Protein AF-A0A7Y2JS27-F1 (afdb_monomer)

pLDDT: mean 87.43, std 12.62, range [44.66, 97.12]

Foldseek 3Di:
DPLDDDPPDDPLCDVLLVVLVVLLVVLVVLCCCLPVVLVVCVVVVVDDPVCSVVVNVVSVVVVSVVSCVCSVVSVVVSCCSNCVVVPD

Mean predicted aligned error: 6.56 Å

Radius of gyration: 18.09 Å; Cα contacts (8 Å, |Δi|>4): 39; chains: 1; bounding box: 47×25×48 Å

Nearest PDB structures (foldseek):
  7jg7-assembly1_2  TM=3.830E-01  e=4.542E+00  Mycolicibacterium smegmatis
  7njv-assembly1_N  TM=3.841E-01  e=4.288E+00  Mycolicibacterium smegmatis MC2 155
  8j0s-assembly1_5  TM=3.669E-01  e=7.193E+00  Mycobacterium tuberculosis
  7jg9-assembly1_8  TM=3.648E-01  e=6.792E+00  Mycolicibacterium smegmatis

Solvent-accessible surface area (backbone atoms only — not comparable to full-atom values): 5266 Å² total; per-residue (Å²): 130,92,82,73,78,60,94,85,55,56,82,66,50,40,75,67,37,43,52,35,48,52,52,54,51,51,52,51,50,51,47,43,54,51,56,57,44,47,52,53,42,53,74,70,60,74,55,56,84,90,47,47,66,62,50,48,58,72,68,38,50,70,59,58,59,58,61,53,64,62,45,67,57,41,49,52,55,32,48,49,60,63,49,62,84,75,82,120

Sequence (88 aa):
MNGALPEKADARLDPDALALASRVYAREAASKAAAEGQRWVIGAGGIAATELRTFEESLGAPAINGMQAGLVEDMDRLARKLYQEYET

Secondary structure (DSSP, 8-state):
---PPPTT--TTS-HHHHHHHHHHHHHHHHHIIIIIHHHHHHHTT-S-TTTHHHHHHHTTHHHHHHTTTTHHHHHHHHHHHHHGGG--

Structure (mmCIF, N/CA/C/O backbone):
data_AF-A0A7Y2JS27-F1
#
_entry.id   AF-A0A7Y2JS27-F1
#
loop_
_atom_site.group_PDB
_atom_site.id
_atom_site.type_symbol
_atom_site.label_atom_id
_atom_site.label_alt_id
_atom_site.label_comp_id
_atom_site.label_asym_id
_atom_site.label_entity_id
_atom_site.label_seq_id
_atom_site.pdbx_PDB_ins_code
_atom_site.Cartn_x
_atom_site.Cartn_y
_atom_site.Cartn_z
_atom_site.occupancy
_atom_site.B_iso_or_equiv
_atom_site.auth_seq_id
_atom_site.auth_comp_id
_atom_site.auth_asym_id
_atom_site.auth_atom_id
_atom_site.pdbx_PDB_model_num
ATOM 1 N N . MET A 1 1 ? 18.122 12.801 -1.208 1.00 47.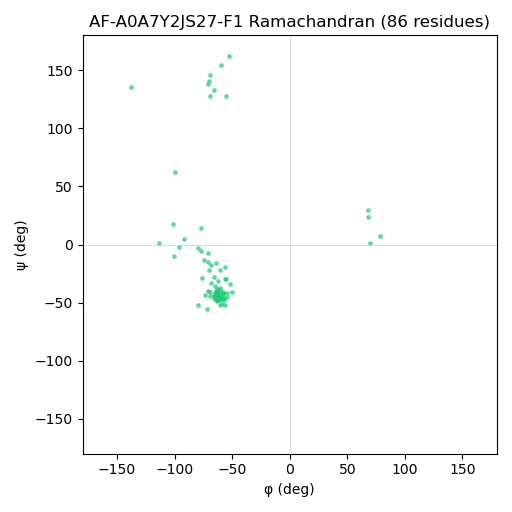12 1 MET A N 1
ATOM 2 C CA . MET A 1 1 ? 18.810 11.559 -1.629 1.00 47.12 1 MET A CA 1
ATOM 3 C C . MET A 1 1 ? 19.050 11.654 -3.127 1.00 47.12 1 MET A C 1
ATOM 5 O O . MET A 1 1 ? 18.110 11.983 -3.833 1.00 47.12 1 MET A O 1
ATOM 9 N N . ASN A 1 2 ? 20.271 11.415 -3.608 1.00 64.75 2 ASN A N 1
ATOM 10 C CA . ASN A 1 2 ? 20.696 11.731 -4.985 1.00 64.75 2 ASN A CA 1
ATOM 11 C C . ASN A 1 2 ? 2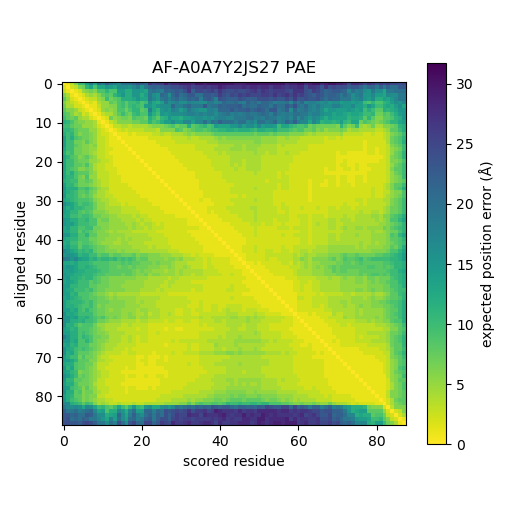0.191 10.749 -6.068 1.00 64.75 2 ASN A C 1
ATOM 13 O O . ASN A 1 2 ? 20.724 10.743 -7.170 1.00 64.75 2 ASN A O 1
ATOM 17 N N . GLY A 1 3 ? 19.212 9.890 -5.763 1.00 63.19 3 GLY A N 1
ATOM 18 C CA . GLY A 1 3 ? 18.620 8.948 -6.726 1.00 63.19 3 GLY A CA 1
ATOM 19 C C . GLY A 1 3 ? 19.523 7.794 -7.188 1.00 63.19 3 GLY A C 1
ATOM 20 O O . GLY A 1 3 ? 19.082 6.984 -7.994 1.00 63.19 3 GLY A O 1
ATOM 21 N N . ALA A 1 4 ? 20.760 7.693 -6.692 1.00 67.00 4 ALA A N 1
ATOM 22 C CA . ALA A 1 4 ? 21.670 6.601 -7.033 1.00 67.00 4 ALA A CA 1
ATOM 23 C C . ALA A 1 4 ? 21.223 5.272 -6.398 1.00 67.00 4 ALA A C 1
ATOM 25 O O . ALA A 1 4 ? 20.819 5.237 -5.232 1.00 67.00 4 ALA A O 1
ATOM 26 N N . LEU A 1 5 ? 21.320 4.185 -7.168 1.00 64.69 5 LEU A N 1
ATOM 27 C CA . LEU A 1 5 ? 20.979 2.836 -6.718 1.00 64.69 5 LEU A CA 1
ATOM 28 C C . LEU A 1 5 ? 22.013 2.314 -5.692 1.00 64.69 5 LEU A C 1
ATOM 30 O O . LEU A 1 5 ? 23.209 2.559 -5.861 1.00 64.69 5 LEU A O 1
ATOM 34 N N . PRO A 1 6 ? 21.586 1.597 -4.631 1.00 74.12 6 PRO A N 1
ATOM 35 C CA . PRO A 1 6 ? 22.493 0.905 -3.712 1.00 74.12 6 PRO A CA 1
ATOM 36 C C . PRO A 1 6 ? 23.368 -0.137 -4.424 1.00 74.12 6 PRO A C 1
ATOM 38 O O . PRO A 1 6 ? 22.937 -0.734 -5.401 1.00 74.12 6 PRO A O 1
ATOM 41 N N . GLU A 1 7 ? 24.541 -0.456 -3.871 1.00 71.00 7 GLU A N 1
ATOM 42 C CA . GLU A 1 7 ? 25.474 -1.458 -4.431 1.00 71.00 7 GLU A CA 1
ATOM 43 C C . GLU A 1 7 ? 24.843 -2.850 -4.643 1.00 71.00 7 GLU A C 1
ATOM 45 O O . GLU A 1 7 ? 25.224 -3.581 -5.548 1.00 71.00 7 GLU A O 1
ATOM 50 N N . LYS A 1 8 ? 23.846 -3.212 -3.826 1.00 72.62 8 LYS A N 1
ATOM 51 C CA . LYS A 1 8 ? 23.112 -4.487 -3.927 1.00 72.62 8 LYS A CA 1
ATOM 52 C C . LYS A 1 8 ? 21.857 -4.415 -4.802 1.00 72.62 8 LYS A C 1
ATOM 54 O O . LYS A 1 8 ? 21.085 -5.372 -4.817 1.00 72.62 8 LYS A O 1
ATOM 59 N N . ALA A 1 9 ? 21.594 -3.283 -5.449 1.00 68.50 9 ALA A N 1
ATOM 60 C CA . ALA A 1 9 ? 20.460 -3.166 -6.349 1.00 68.50 9 ALA A CA 1
ATOM 61 C C . ALA A 1 9 ? 20.713 -4.015 -7.595 1.00 68.50 9 ALA A C 1
ATOM 63 O O . ALA A 1 9 ? 21.750 -3.901 -8.245 1.00 68.50 9 ALA A O 1
ATOM 64 N N . ASP A 1 10 ? 19.750 -4.871 -7.913 1.00 76.00 10 ASP A N 1
ATOM 65 C CA . ASP A 1 10 ? 19.751 -5.615 -9.164 1.00 76.00 10 ASP A CA 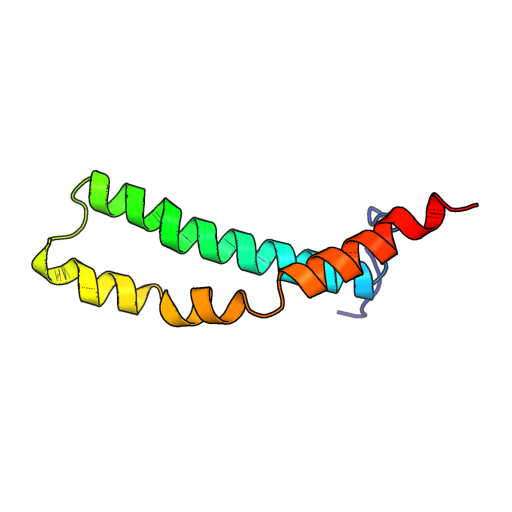1
ATOM 66 C C . ASP A 1 10 ? 19.584 -4.629 -10.331 1.00 76.00 10 ASP A C 1
ATOM 68 O O . ASP A 1 10 ? 18.709 -3.763 -10.281 1.00 76.00 10 ASP A O 1
ATOM 72 N N . ALA A 1 11 ? 20.404 -4.754 -11.377 1.00 74.06 11 ALA A N 1
ATOM 73 C CA . ALA A 1 11 ? 20.355 -3.871 -12.544 1.00 74.06 11 ALA A CA 1
ATOM 74 C C . ALA A 1 11 ? 18.999 -3.917 -13.275 1.00 74.06 11 ALA A C 1
ATOM 76 O O . ALA A 1 11 ? 18.630 -2.948 -13.936 1.00 74.06 11 ALA A O 1
ATOM 77 N N . ARG A 1 12 ? 18.225 -4.999 -13.101 1.00 73.19 12 ARG A N 1
ATOM 78 C CA . ARG A 1 12 ? 16.848 -5.133 -13.609 1.00 73.19 12 ARG A CA 1
ATOM 79 C C . ARG A 1 12 ? 15.858 -4.206 -12.896 1.00 73.19 12 ARG A C 1
ATOM 81 O O . ARG A 1 12 ? 14.767 -3.960 -13.403 1.00 73.19 12 ARG A O 1
ATOM 88 N N . LEU A 1 13 ? 16.223 -3.681 -11.724 1.00 83.62 13 LEU A N 1
ATOM 89 C CA . LEU A 1 13 ? 15.477 -2.664 -10.986 1.00 83.62 13 LEU A CA 1
ATOM 90 C C . LEU A 1 13 ? 16.086 -1.280 -11.226 1.00 83.62 13 LEU A C 1
ATOM 92 O O . LEU A 1 13 ? 16.537 -0.609 -10.293 1.00 83.62 13 LEU A O 1
ATOM 96 N N . ASP A 1 14 ? 16.060 -0.836 -12.484 1.00 86.19 14 ASP A N 1
ATOM 97 C CA . ASP A 1 14 ? 16.293 0.571 -12.810 1.00 86.19 14 ASP A CA 1
ATOM 98 C C . ASP A 1 14 ? 15.357 1.491 -11.984 1.00 86.19 14 ASP A C 1
ATOM 100 O O . ASP A 1 14 ? 14.363 1.023 -11.414 1.00 86.19 14 ASP A O 1
ATOM 104 N N . PRO A 1 15 ? 15.641 2.802 -11.865 1.00 87.81 15 PRO A N 1
ATOM 105 C CA . PRO A 1 15 ? 14.830 3.692 -11.031 1.00 87.81 15 PRO A CA 1
ATOM 106 C C . PRO A 1 15 ? 13.318 3.636 -11.321 1.00 87.81 15 PRO A C 1
ATOM 108 O O . PRO A 1 15 ? 12.512 3.715 -10.390 1.00 87.81 15 PRO A O 1
ATOM 111 N N . ASP A 1 16 ? 12.921 3.430 -12.579 1.00 89.25 16 ASP A N 1
ATOM 112 C CA . ASP A 1 16 ? 11.514 3.317 -12.968 1.00 89.25 16 ASP A CA 1
ATOM 113 C C . ASP A 1 16 ? 10.903 1.972 -12.542 1.00 89.25 16 ASP A C 1
ATOM 115 O O . ASP A 1 16 ? 9.777 1.933 -12.039 1.00 89.25 16 ASP A O 1
ATOM 119 N N . ALA A 1 17 ? 11.629 0.865 -12.727 1.00 91.06 17 ALA A N 1
ATOM 120 C CA . ALA A 1 17 ? 11.245 -0.475 -12.295 1.00 91.06 17 ALA A CA 1
ATOM 121 C C . ALA A 1 17 ? 11.127 -0.539 -10.769 1.00 91.06 17 ALA A C 1
ATOM 123 O O . ALA A 1 17 ? 10.147 -1.068 -10.244 1.00 91.06 17 ALA A O 1
ATOM 124 N N . LEU A 1 18 ? 12.070 0.071 -10.046 1.00 91.44 18 LEU A N 1
ATOM 125 C CA . LEU A 1 18 ? 12.025 0.176 -8.592 1.00 91.44 18 LEU A CA 1
ATOM 126 C C . LEU A 1 18 ? 10.812 0.989 -8.127 1.00 91.44 18 LEU A C 1
ATOM 128 O O . LEU A 1 18 ? 10.138 0.593 -7.174 1.00 91.44 18 LEU A O 1
ATOM 132 N N . ALA A 1 19 ? 10.490 2.096 -8.802 1.00 92.50 19 ALA A N 1
ATOM 133 C CA . ALA A 1 19 ? 9.305 2.890 -8.492 1.00 92.50 19 ALA A CA 1
ATOM 134 C C . ALA A 1 19 ? 8.000 2.118 -8.757 1.00 92.50 19 ALA A C 1
ATOM 136 O O . ALA A 1 19 ? 7.080 2.173 -7.939 1.00 92.50 19 ALA A O 1
ATOM 137 N N . LEU A 1 20 ? 7.917 1.380 -9.870 1.00 95.25 20 LEU A N 1
ATOM 138 C CA . LEU A 1 20 ? 6.790 0.497 -10.195 1.00 95.25 20 LEU A CA 1
ATOM 139 C C . LEU A 1 20 ? 6.612 -0.595 -9.134 1.00 95.25 20 LEU A C 1
ATOM 141 O O . LEU A 1 20 ? 5.530 -0.718 -8.559 1.00 95.25 20 LEU A O 1
ATOM 145 N N . ALA A 1 21 ? 7.685 -1.325 -8.816 1.00 94.69 21 ALA A N 1
ATOM 146 C CA . ALA A 1 21 ? 7.686 -2.354 -7.781 1.00 94.69 21 ALA A CA 1
ATOM 147 C C . ALA A 1 21 ? 7.249 -1.779 -6.431 1.00 94.69 21 ALA A C 1
ATOM 149 O O . ALA A 1 21 ? 6.339 -2.309 -5.797 1.00 94.69 21 ALA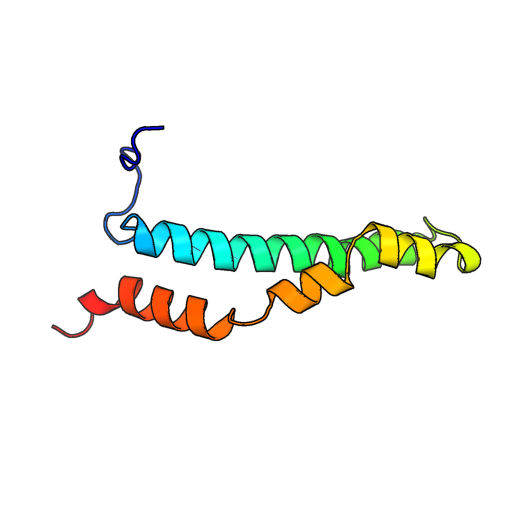 A O 1
ATOM 150 N N . SER A 1 22 ? 7.822 -0.645 -6.027 1.00 95.06 22 SER A N 1
ATOM 151 C CA . SER A 1 22 ? 7.476 0.018 -4.767 1.00 95.06 22 SER A CA 1
ATOM 152 C C . SER A 1 22 ? 5.988 0.360 -4.688 1.00 95.06 22 SER A C 1
ATOM 154 O O . SER A 1 22 ? 5.370 0.118 -3.655 1.00 95.06 22 SER A O 1
ATOM 156 N N . ARG A 1 23 ? 5.378 0.866 -5.771 1.00 96.31 23 ARG A N 1
ATOM 157 C CA . ARG A 1 23 ? 3.930 1.141 -5.800 1.00 96.31 23 ARG A CA 1
ATOM 158 C C . ARG A 1 23 ? 3.090 -0.127 -5.693 1.00 96.31 23 ARG A C 1
ATOM 160 O O . ARG A 1 23 ? 2.116 -0.134 -4.944 1.00 96.31 23 ARG A O 1
ATOM 167 N N . VAL A 1 24 ? 3.444 -1.185 -6.424 1.00 97.12 24 VAL A N 1
ATOM 168 C CA . VAL A 1 24 ? 2.745 -2.481 -6.359 1.00 97.12 24 VAL A CA 1
ATOM 169 C C . VAL A 1 24 ? 2.783 -3.029 -4.930 1.00 97.12 24 VAL A C 1
ATOM 171 O O . VAL A 1 24 ? 1.737 -3.310 -4.348 1.00 97.12 24 VAL A O 1
ATOM 174 N N . TYR A 1 25 ? 3.968 -3.086 -4.321 1.00 96.38 25 TYR A N 1
ATOM 175 C CA . TYR A 1 25 ? 4.125 -3.600 -2.962 1.00 96.38 25 TYR A CA 1
ATOM 176 C C . TYR A 1 25 ? 3.502 -2.696 -1.894 1.00 96.38 25 TYR A C 1
ATOM 178 O O . TYR A 1 25 ? 2.976 -3.208 -0.910 1.00 96.38 25 TYR A O 1
ATOM 186 N N . ALA A 1 26 ? 3.501 -1.373 -2.077 1.00 96.12 26 ALA A N 1
ATOM 187 C CA . ALA A 1 26 ? 2.825 -0.460 -1.158 1.00 96.12 26 ALA A CA 1
ATOM 188 C C . ALA A 1 26 ? 1.303 -0.688 -1.141 1.00 96.12 26 ALA A C 1
ATOM 190 O O . ALA A 1 26 ? 0.702 -0.726 -0.067 1.00 96.12 26 ALA A O 1
ATOM 191 N N . ARG A 1 27 ? 0.681 -0.897 -2.312 1.00 96.12 27 ARG A N 1
ATOM 192 C CA . ARG A 1 27 ? -0.753 -1.226 -2.419 1.00 96.12 27 ARG A CA 1
ATOM 193 C C . ARG A 1 27 ? -1.089 -2.563 -1.764 1.00 96.12 27 ARG A C 1
ATOM 195 O O . ARG A 1 27 ? -2.091 -2.659 -1.053 1.00 96.12 27 ARG A O 1
ATOM 202 N N . GLU A 1 28 ? -0.246 -3.568 -1.983 1.00 95.56 28 GLU A N 1
ATOM 203 C CA . GLU A 1 28 ? -0.387 -4.897 -1.384 1.00 95.56 28 GLU A CA 1
ATOM 204 C C . GLU A 1 28 ? -0.274 -4.828 0.146 1.00 95.56 28 GLU A C 1
ATOM 206 O O . GLU A 1 28 ? -1.130 -5.340 0.866 1.00 95.56 28 GLU A O 1
ATOM 211 N N . ALA A 1 29 ? 0.749 -4.135 0.654 1.00 95.56 29 ALA A N 1
ATOM 212 C CA . ALA A 1 29 ? 0.968 -3.964 2.085 1.00 95.56 29 ALA A CA 1
ATOM 213 C C . ALA A 1 29 ? -0.205 -3.242 2.761 1.00 95.56 29 ALA A C 1
ATOM 215 O O . ALA A 1 29 ? -0.677 -3.692 3.805 1.00 95.56 29 ALA A O 1
ATOM 216 N N . ALA A 1 30 ? -0.712 -2.164 2.152 1.00 94.19 30 ALA A N 1
ATOM 217 C CA . ALA A 1 30 ? -1.871 -1.439 2.663 1.00 94.19 30 ALA A CA 1
ATOM 218 C C . ALA A 1 30 ? -3.127 -2.325 2.701 1.00 94.19 30 ALA A C 1
ATOM 220 O O . ALA A 1 30 ? -3.831 -2.348 3.709 1.00 94.19 30 ALA A O 1
ATOM 221 N N . SER A 1 31 ? -3.377 -3.097 1.637 1.00 94.25 31 SER A N 1
ATOM 222 C CA . SER A 1 31 ? -4.539 -3.992 1.557 1.00 94.25 31 SER A CA 1
ATOM 223 C C . SER A 1 31 ? -4.474 -5.102 2.599 1.00 94.25 31 SER A C 1
ATOM 225 O O . SER A 1 31 ? -5.461 -5.357 3.283 1.00 94.25 31 SER A O 1
ATOM 227 N N . LYS A 1 32 ? -3.302 -5.720 2.784 1.00 94.44 32 LYS A N 1
ATOM 228 C CA . LYS A 1 32 ? -3.086 -6.741 3.815 1.00 94.44 32 LYS A CA 1
ATOM 229 C C . LYS A 1 32 ? -3.257 -6.180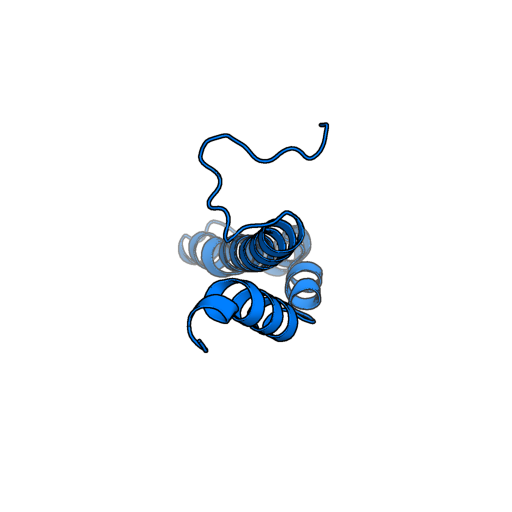 5.219 1.00 94.44 32 LYS A C 1
ATOM 231 O O . LYS A 1 32 ? -3.992 -6.748 6.021 1.00 94.44 32 LYS A O 1
ATOM 236 N N . ALA A 1 33 ? -2.623 -5.046 5.513 1.00 91.56 33 ALA A N 1
ATOM 237 C CA . ALA A 1 33 ? -2.723 -4.418 6.825 1.00 91.56 33 ALA A CA 1
ATOM 238 C C . ALA A 1 33 ? -4.173 -4.050 7.171 1.00 91.56 33 ALA A C 1
ATOM 240 O O . ALA A 1 33 ? -4.627 -4.348 8.274 1.00 91.56 33 ALA A O 1
ATOM 241 N N . ALA A 1 34 ? -4.910 -3.458 6.227 1.00 92.31 34 ALA A N 1
ATOM 242 C CA . ALA A 1 34 ? -6.293 -3.069 6.452 1.00 92.31 34 ALA A CA 1
ATOM 243 C C . ALA A 1 34 ? -7.230 -4.279 6.506 1.00 92.31 34 ALA A C 1
ATOM 245 O O . ALA A 1 34 ? -7.906 -4.462 7.507 1.00 92.31 34 ALA A O 1
ATOM 246 N N . ALA A 1 35 ? -7.256 -5.134 5.481 1.00 91.31 35 ALA A N 1
ATOM 247 C CA . ALA A 1 35 ? -8.241 -6.211 5.392 1.00 91.31 35 ALA A CA 1
ATOM 248 C C . 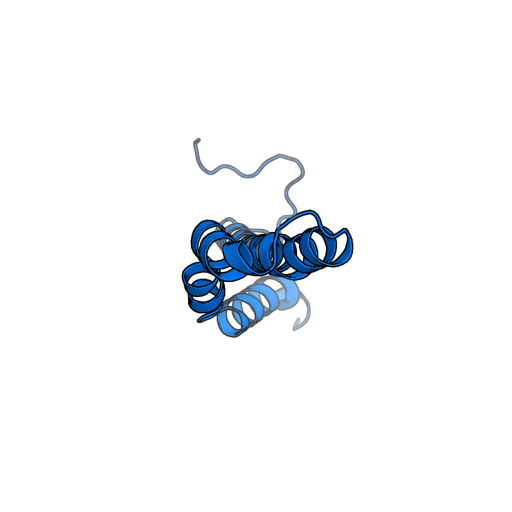ALA A 1 35 ? -7.883 -7.424 6.266 1.00 91.31 35 ALA A C 1
ATOM 250 O O . ALA A 1 35 ? -8.701 -7.879 7.070 1.00 91.31 35 ALA A O 1
ATOM 251 N N . GLU A 1 36 ? -6.663 -7.956 6.141 1.00 92.88 36 GLU A N 1
ATOM 252 C CA . GLU A 1 36 ? -6.248 -9.113 6.942 1.00 92.88 36 GLU A CA 1
ATOM 253 C C . GLU A 1 36 ? -6.046 -8.720 8.409 1.00 92.88 36 GLU A C 1
ATOM 255 O O . GLU A 1 36 ? -6.474 -9.450 9.301 1.00 92.88 36 GLU A O 1
ATOM 260 N N . GLY A 1 37 ? -5.464 -7.547 8.679 1.00 91.88 37 GLY A N 1
ATOM 261 C CA . GLY A 1 37 ? -5.313 -7.032 10.043 1.00 91.88 37 GLY A CA 1
ATOM 262 C C . GLY A 1 37 ? -6.657 -6.820 10.745 1.00 91.88 37 GLY A C 1
ATOM 263 O O . GLY A 1 37 ? -6.853 -7.314 11.858 1.00 91.88 37 GLY A O 1
ATOM 264 N N . GLN A 1 38 ? -7.619 -6.171 10.078 1.00 92.62 38 GLN A N 1
ATOM 265 C CA . GLN A 1 38 ? -8.975 -5.991 10.608 1.00 92.62 38 GLN A CA 1
ATOM 266 C C . GLN A 1 38 ? -9.644 -7.332 10.924 1.00 92.62 38 GLN A C 1
ATOM 268 O O . GLN A 1 38 ? -10.263 -7.470 11.981 1.00 92.62 38 GLN A O 1
ATOM 273 N N . ARG A 1 39 ? -9.494 -8.339 10.053 1.00 94.00 39 ARG A N 1
ATOM 274 C CA . ARG A 1 39 ? -10.036 -9.685 10.293 1.00 94.00 39 ARG A CA 1
ATOM 275 C C . ARG A 1 39 ? -9.558 -10.260 11.630 1.00 94.00 39 ARG A C 1
ATOM 277 O O . ARG A 1 39 ? -10.367 -10.852 12.345 1.00 94.00 39 ARG A O 1
ATOM 284 N N . TRP A 1 40 ? -8.282 -10.088 11.979 1.00 95.38 40 TRP A N 1
ATOM 285 C CA . TRP A 1 40 ? -7.737 -10.569 13.253 1.00 95.38 40 TRP A CA 1
ATOM 286 C C . TRP A 1 40 ? -8.284 -9.799 14.456 1.00 95.38 40 TRP A C 1
ATOM 288 O O . TRP A 1 40 ? -8.688 -10.420 15.438 1.00 95.38 40 TRP A O 1
ATOM 298 N N . VAL A 1 41 ? -8.355 -8.468 14.367 1.00 94.12 41 VAL A N 1
ATOM 299 C CA . VAL A 1 41 ? -8.877 -7.611 15.446 1.00 94.12 41 VAL A CA 1
ATOM 300 C C . VAL A 1 41 ? -10.344 -7.932 15.749 1.00 94.12 41 VAL A C 1
ATOM 302 O O . VAL A 1 41 ? -10.709 -8.126 16.909 1.00 94.12 41 VAL A O 1
ATOM 305 N N . ILE A 1 42 ? -11.174 -8.052 14.710 1.00 93.44 42 ILE A N 1
ATOM 306 C CA . ILE A 1 42 ? -12.595 -8.399 14.849 1.00 93.44 42 ILE A CA 1
ATOM 307 C C . ILE A 1 42 ? -12.754 -9.822 15.382 1.00 93.44 42 ILE A C 1
ATOM 309 O O . ILE A 1 42 ? -13.535 -10.047 16.303 1.00 93.44 42 ILE A O 1
ATOM 313 N N . GLY A 1 43 ? -12.007 -10.784 14.830 1.00 94.69 43 GLY A N 1
ATOM 314 C CA . GLY A 1 43 ? -12.091 -12.188 15.238 1.00 94.69 43 GLY A CA 1
ATOM 315 C C . GLY A 1 43 ? -11.709 -12.419 16.701 1.00 94.69 43 GLY A C 1
ATOM 316 O O . GLY A 1 43 ? -12.278 -13.291 17.350 1.00 94.69 43 GLY A O 1
ATOM 317 N N . ALA A 1 44 ? -10.793 -11.610 17.237 1.00 96.69 44 ALA A N 1
ATOM 318 C CA . ALA A 1 44 ? -10.429 -11.616 18.650 1.00 96.69 44 ALA A CA 1
ATOM 319 C C . ALA A 1 44 ? -11.423 -10.861 19.556 1.00 96.69 44 ALA A C 1
ATOM 321 O O . ALA A 1 44 ? -11.225 -10.827 20.769 1.00 96.69 44 ALA A O 1
ATOM 322 N N . GLY A 1 45 ? -12.469 -10.237 19.001 1.00 95.12 45 GLY A N 1
ATOM 323 C CA . GLY A 1 45 ? -13.400 -9.396 19.757 1.00 95.12 45 GLY A CA 1
ATOM 324 C C . GLY A 1 45 ? -12.763 -8.104 20.278 1.00 95.12 45 GLY A C 1
ATOM 325 O O . GLY A 1 45 ? -13.241 -7.542 21.258 1.00 95.12 45 GLY A O 1
ATOM 326 N N . GLY A 1 46 ? -11.680 -7.635 19.647 1.00 93.62 46 GLY A N 1
ATOM 327 C CA . GLY A 1 46 ? -10.933 -6.450 20.080 1.00 93.62 46 GLY A CA 1
ATOM 328 C C . GLY A 1 46 ? -11.665 -5.123 19.859 1.00 93.62 46 GLY A C 1
ATOM 329 O O . GLY A 1 46 ? -11.175 -4.088 20.297 1.00 93.62 46 GLY A O 1
ATOM 330 N N . ILE A 1 47 ? -12.811 -5.149 19.175 1.00 95.06 47 ILE A N 1
ATOM 331 C CA . ILE A 1 47 ? -13.651 -3.986 18.878 1.00 95.06 47 ILE A CA 1
ATOM 332 C C . ILE A 1 47 ? -15.113 -4.364 19.082 1.00 95.06 47 ILE A C 1
ATOM 334 O O . ILE A 1 47 ? -15.555 -5.431 18.644 1.00 95.06 47 ILE A O 1
ATOM 338 N N . ALA A 1 48 ? -15.875 -3.488 19.741 1.00 95.06 48 ALA A N 1
ATOM 339 C CA . ALA A 1 48 ? -17.302 -3.697 19.919 1.00 95.06 48 ALA A CA 1
ATOM 340 C C . ALA A 1 48 ? -18.041 -3.567 18.578 1.00 95.06 48 ALA A C 1
ATOM 342 O O . ALA A 1 48 ? -17.712 -2.726 17.743 1.00 95.06 48 ALA A O 1
ATOM 343 N N . ALA A 1 49 ? -19.108 -4.347 18.380 1.00 92.81 49 ALA A N 1
ATOM 344 C CA . ALA A 1 49 ? -19.887 -4.307 17.136 1.00 92.81 49 ALA A CA 1
ATOM 345 C C . ALA A 1 49 ? -20.425 -2.900 16.800 1.00 92.81 49 ALA A C 1
ATOM 347 O O . ALA A 1 49 ? -20.563 -2.547 15.631 1.00 92.81 49 ALA A O 1
ATOM 348 N N . THR A 1 50 ? -20.694 -2.081 17.821 1.00 96.25 50 THR A N 1
ATOM 349 C CA . THR A 1 50 ? -21.143 -0.688 17.682 1.00 96.25 50 THR A CA 1
ATOM 350 C C . THR A 1 50 ? -20.061 0.259 17.160 1.00 96.25 50 THR A C 1
ATOM 352 O O . THR A 1 50 ? -20.392 1.309 16.622 1.00 96.25 50 THR A O 1
ATOM 355 N N . GLU A 1 51 ? -18.786 -0.096 17.306 1.00 95.56 51 GLU A N 1
ATOM 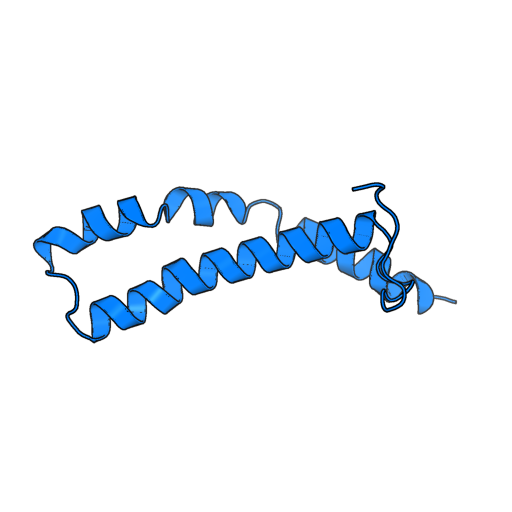356 C CA . GLU A 1 51 ? -17.626 0.734 16.951 1.00 95.56 51 GLU A CA 1
ATOM 357 C C . GLU A 1 51 ? -17.005 0.331 15.606 1.00 95.56 51 GLU A C 1
ATOM 359 O O . GLU A 1 51 ? -16.171 1.056 15.064 1.00 95.56 51 GLU A O 1
ATOM 364 N N . LEU A 1 52 ? -17.432 -0.804 15.039 1.00 91.56 52 LEU A N 1
ATOM 365 C CA . LEU A 1 52 ? -16.837 -1.398 13.841 1.00 91.56 52 LEU A CA 1
ATOM 366 C C . LEU A 1 52 ? -16.781 -0.426 12.655 1.00 91.56 52 LEU A C 1
ATOM 368 O O . LEU A 1 52 ? -15.741 -0.297 12.018 1.00 91.56 52 LEU A O 1
ATOM 372 N N . ARG A 1 53 ? -17.869 0.302 12.389 1.00 91.88 53 ARG A N 1
ATOM 373 C CA . ARG A 1 53 ? -17.915 1.260 11.274 1.00 91.88 53 ARG A CA 1
ATOM 374 C C . ARG A 1 53 ? -16.884 2.379 11.433 1.00 91.88 53 ARG A C 1
ATOM 376 O O . ARG A 1 53 ? -16.167 2.698 10.494 1.00 91.88 53 ARG A O 1
ATOM 383 N N . THR A 1 54 ? -16.798 2.961 12.626 1.00 93.81 54 THR A N 1
ATOM 384 C CA . THR A 1 54 ? -15.840 4.034 12.921 1.00 93.81 54 THR A CA 1
ATOM 385 C C . THR A 1 54 ? -14.403 3.526 12.842 1.00 93.81 54 THR A C 1
ATOM 387 O O . THR A 1 54 ? -13.519 4.235 12.365 1.00 93.81 54 THR A O 1
ATOM 390 N N . PHE A 1 55 ? -14.162 2.279 13.250 1.00 92.00 55 PHE A N 1
ATOM 391 C CA . PHE A 1 55 ? -12.865 1.640 13.074 1.00 92.00 55 PHE A CA 1
ATOM 392 C C . PHE A 1 55 ? -12.494 1.475 11.592 1.00 92.00 55 PHE A C 1
ATOM 394 O O . PHE A 1 55 ? -11.402 1.880 11.199 1.00 92.00 55 PHE A O 1
ATOM 401 N N . GLU A 1 56 ? -13.402 0.964 10.758 1.00 90.50 56 GLU A N 1
ATOM 402 C CA . GLU A 1 56 ? -13.194 0.817 9.307 1.00 90.50 56 GLU A CA 1
ATOM 403 C C . GLU A 1 56 ? -12.887 2.158 8.620 1.00 90.50 56 GLU A C 1
ATOM 405 O O . GLU A 1 56 ? -11.990 2.246 7.776 1.00 90.50 56 GLU A O 1
ATOM 410 N N . GLU A 1 57 ? -13.591 3.220 9.016 1.00 91.12 57 GLU A N 1
ATOM 411 C CA . GLU A 1 57 ? -13.329 4.586 8.555 1.00 91.12 57 GLU A CA 1
ATOM 412 C C . GLU A 1 57 ? -11.935 5.067 8.990 1.00 91.12 57 GLU A C 1
ATOM 414 O O . GLU A 1 57 ? -11.205 5.638 8.177 1.00 91.12 57 GLU A O 1
ATOM 419 N N . SER A 1 58 ? -11.523 4.777 10.232 1.00 92.12 58 SER A N 1
ATOM 420 C CA . SER A 1 58 ? -10.203 5.161 10.759 1.00 92.12 58 SER A CA 1
ATOM 421 C C . SER A 1 58 ? -9.031 4.470 10.051 1.00 92.12 58 SER A C 1
ATOM 423 O O . SER A 1 58 ? -7.951 5.049 9.947 1.00 92.12 58 SER A O 1
ATOM 425 N N . LEU A 1 59 ? -9.248 3.265 9.508 1.00 91.62 59 LEU A N 1
ATOM 426 C CA . LEU A 1 59 ? -8.265 2.550 8.689 1.00 91.62 59 LEU A CA 1
ATOM 427 C C . LEU A 1 59 ? -8.123 3.137 7.277 1.00 91.62 59 LEU A C 1
ATOM 429 O O . LEU A 1 59 ? -7.188 2.791 6.557 1.00 91.62 59 LEU A O 1
ATOM 433 N N . GLY A 1 60 ? -9.047 4.005 6.851 1.00 92.31 60 GLY A N 1
ATOM 434 C CA . GLY A 1 60 ? -9.035 4.582 5.511 1.00 92.31 60 GLY A CA 1
ATOM 435 C C . GLY A 1 60 ? -9.323 3.558 4.410 1.00 92.31 60 GLY A C 1
ATOM 436 O O . GLY A 1 60 ? -8.847 3.721 3.284 1.00 92.31 60 GLY A O 1
ATOM 437 N N . ALA A 1 61 ? -10.107 2.513 4.704 1.00 87.38 61 ALA A N 1
ATOM 438 C CA . ALA A 1 61 ? -10.408 1.436 3.758 1.00 87.38 61 ALA A CA 1
ATOM 439 C C . ALA A 1 61 ? -10.900 1.931 2.375 1.00 87.38 61 ALA A C 1
ATOM 441 O O . ALA A 1 61 ? -10.417 1.415 1.363 1.00 87.38 61 ALA A O 1
ATOM 442 N N . PRO A 1 62 ? -11.760 2.970 2.262 1.00 89.12 62 PRO A N 1
ATOM 443 C CA . PRO A 1 62 ? -12.147 3.510 0.956 1.00 89.12 62 PRO A CA 1
ATOM 444 C C . PRO A 1 62 ? -10.968 4.063 0.144 1.00 89.12 62 PRO A C 1
ATOM 446 O O . PRO A 1 62 ? -10.902 3.851 -1.067 1.00 89.12 62 PRO A O 1
ATOM 449 N N . ALA A 1 63 ? -10.015 4.735 0.796 1.00 91.69 63 ALA A N 1
ATOM 450 C CA . ALA A 1 63 ? -8.826 5.261 0.131 1.00 91.69 63 ALA A CA 1
ATOM 451 C C . ALA A 1 63 ? -7.895 4.125 -0.321 1.00 91.69 63 ALA A C 1
ATOM 453 O O . ALA A 1 63 ? -7.400 4.152 -1.446 1.00 91.69 63 ALA A O 1
ATOM 454 N N . ILE A 1 64 ? -7.716 3.094 0.512 1.00 93.56 64 ILE A N 1
ATOM 455 C CA . ILE A 1 64 ? -6.925 1.897 0.175 1.00 93.56 64 ILE A CA 1
ATOM 456 C C . ILE A 1 64 ? -7.517 1.156 -1.024 1.00 93.56 64 ILE A C 1
ATOM 458 O O . ILE A 1 64 ? -6.775 0.774 -1.932 1.00 93.56 64 ILE A O 1
ATOM 462 N N . ASN A 1 65 ? -8.843 1.024 -1.073 1.00 91.50 65 ASN A N 1
ATOM 463 C CA . ASN A 1 65 ? -9.546 0.445 -2.216 1.00 91.50 65 ASN A CA 1
ATOM 464 C C . ASN A 1 65 ? -9.377 1.308 -3.475 1.00 91.50 65 ASN A C 1
ATOM 466 O O . ASN A 1 65 ? -9.089 0.783 -4.548 1.00 91.50 65 ASN A O 1
ATOM 470 N N . GLY A 1 66 ? -9.485 2.635 -3.352 1.00 93.19 66 GLY A N 1
ATOM 471 C CA . GLY A 1 66 ? -9.259 3.562 -4.465 1.00 93.19 66 GLY A CA 1
ATOM 472 C C . GLY A 1 66 ? -7.840 3.485 -5.040 1.00 93.19 66 GLY A C 1
ATOM 473 O O . GLY A 1 66 ? -7.664 3.531 -6.256 1.00 93.19 66 GLY A O 1
ATOM 474 N N . MET A 1 67 ? -6.827 3.284 -4.190 1.00 92.81 67 MET A N 1
ATOM 475 C CA . MET A 1 67 ? -5.433 3.121 -4.622 1.00 92.81 67 MET A CA 1
ATOM 476 C C . MET A 1 67 ? -5.191 1.868 -5.474 1.00 92.81 67 MET A C 1
ATOM 478 O O . MET A 1 67 ? -4.164 1.809 -6.150 1.00 92.81 67 MET A O 1
ATOM 482 N N . GLN A 1 68 ? -6.107 0.892 -5.490 1.00 94.00 68 GLN A N 1
ATOM 483 C CA . GLN A 1 68 ? -5.991 -0.299 -6.345 1.00 94.00 68 GLN A CA 1
ATOM 484 C C . GLN A 1 68 ? -6.195 0.010 -7.832 1.00 94.00 68 GLN A C 1
ATOM 486 O O . GLN A 1 68 ? -5.818 -0.792 -8.690 1.00 94.00 68 GLN A O 1
ATOM 491 N N . ALA A 1 69 ? -6.746 1.182 -8.162 1.00 95.75 69 ALA A N 1
ATOM 492 C CA . ALA A 1 69 ? -6.808 1.650 -9.537 1.00 95.75 69 ALA A CA 1
ATOM 493 C C . ALA A 1 69 ? -5.399 1.676 -10.164 1.00 95.75 69 ALA A C 1
ATOM 495 O O . ALA A 1 69 ? -4.449 2.235 -9.607 1.00 95.75 69 ALA A O 1
ATOM 496 N N . GLY A 1 70 ? -5.264 1.037 -11.329 1.00 95.44 70 GLY A N 1
ATOM 497 C CA . GLY A 1 70 ? -3.994 0.934 -12.050 1.00 95.44 70 GLY A CA 1
ATOM 498 C C . GLY A 1 70 ? -3.011 -0.110 -11.504 1.00 95.44 70 GLY A C 1
ATOM 499 O O . GLY A 1 70 ? -1.889 -0.171 -11.996 1.00 95.44 70 GLY A O 1
ATOM 500 N N . LEU A 1 71 ? -3.394 -0.950 -10.528 1.00 96.69 71 LEU A N 1
ATOM 501 C CA . LEU A 1 71 ? -2.519 -2.016 -10.015 1.00 96.69 71 LEU A CA 1
ATOM 502 C C . LEU A 1 71 ? -2.045 -2.956 -11.133 1.00 96.69 71 LEU A C 1
ATOM 504 O O . LEU A 1 71 ? -0.846 -3.167 -11.279 1.00 96.69 71 LEU A O 1
ATOM 508 N N . VAL A 1 72 ? -2.975 -3.487 -11.932 1.00 96.69 72 VAL A N 1
ATOM 509 C CA . VAL A 1 72 ? -2.650 -4.432 -13.016 1.00 96.69 72 VAL A CA 1
ATOM 510 C C . VAL A 1 72 ? -1.764 -3.773 -14.073 1.00 96.69 72 VAL A C 1
ATOM 512 O O . VAL A 1 72 ? -0.793 -4.372 -14.510 1.00 96.69 72 VAL A O 1
ATOM 515 N N . GLU A 1 73 ? -2.028 -2.512 -14.420 1.00 96.62 73 GLU A N 1
ATOM 516 C CA . GLU A 1 73 ? -1.188 -1.769 -15.365 1.00 96.62 73 GLU A CA 1
ATOM 517 C C . GLU A 1 73 ? 0.244 -1.592 -14.839 1.00 96.62 73 GLU A C 1
ATOM 519 O O . GLU A 1 73 ? 1.213 -1.802 -15.570 1.00 96.62 73 GLU A O 1
ATOM 524 N N . ASP A 1 74 ? 0.401 -1.238 -13.560 1.00 96.50 74 ASP A N 1
ATOM 525 C CA . ASP A 1 74 ? 1.717 -1.146 -12.930 1.00 96.50 74 ASP A CA 1
ATOM 526 C C . ASP A 1 74 ? 2.419 -2.517 -12.889 1.00 96.50 74 ASP A C 1
ATOM 528 O O . ASP A 1 74 ? 3.625 -2.584 -13.137 1.00 96.50 74 ASP A O 1
ATOM 532 N N . MET A 1 75 ? 1.684 -3.607 -12.636 1.00 96.81 75 MET A N 1
ATOM 533 C CA . MET A 1 75 ? 2.214 -4.976 -12.682 1.00 96.81 75 MET 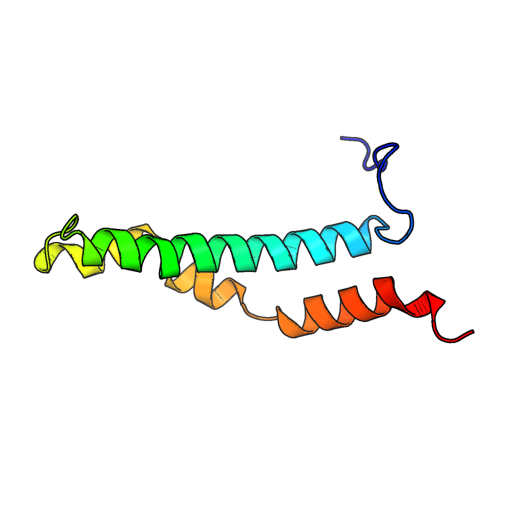A CA 1
ATOM 534 C C . MET A 1 75 ? 2.669 -5.368 -14.092 1.00 96.81 75 MET A C 1
ATOM 536 O O . MET A 1 75 ? 3.768 -5.898 -14.242 1.00 96.81 75 MET A O 1
ATOM 540 N N . ASP A 1 76 ? 1.887 -5.054 -15.126 1.00 95.88 76 ASP A N 1
ATOM 541 C CA . ASP A 1 76 ? 2.236 -5.326 -16.523 1.00 95.88 76 ASP A CA 1
ATOM 542 C C . ASP A 1 76 ? 3.481 -4.544 -16.950 1.00 95.88 76 ASP A C 1
ATOM 544 O O . ASP A 1 76 ? 4.395 -5.085 -17.578 1.00 95.88 76 ASP A O 1
ATOM 548 N N . ARG A 1 77 ? 3.552 -3.258 -16.591 1.00 93.94 77 ARG A N 1
ATOM 549 C CA . ARG A 1 77 ? 4.716 -2.406 -16.876 1.00 93.94 77 ARG A CA 1
ATOM 550 C C . ARG A 1 77 ? 5.967 -2.903 -16.161 1.00 93.94 77 ARG A C 1
ATOM 552 O O . ARG A 1 77 ? 7.045 -2.891 -16.756 1.00 93.94 77 ARG A O 1
ATOM 559 N N . LEU A 1 78 ? 5.827 -3.342 -14.911 1.00 93.62 78 LEU A N 1
ATOM 560 C CA . LEU A 1 78 ? 6.920 -3.936 -14.151 1.00 93.62 78 LEU A CA 1
ATOM 561 C C . LEU A 1 78 ? 7.382 -5.251 -14.785 1.00 93.62 78 LEU A C 1
ATOM 563 O O . LEU A 1 78 ? 8.577 -5.425 -14.998 1.00 93.62 78 LEU A O 1
ATOM 567 N N . ALA A 1 79 ? 6.454 -6.141 -15.143 1.00 92.31 79 ALA A N 1
ATOM 568 C CA . ALA A 1 79 ? 6.769 -7.411 -15.788 1.00 92.31 79 ALA A CA 1
ATOM 569 C C . ALA A 1 79 ? 7.535 -7.197 -17.100 1.00 92.31 79 ALA A C 1
ATOM 571 O O . ALA A 1 79 ? 8.574 -7.817 -17.307 1.00 92.31 79 ALA A O 1
ATOM 572 N N . ARG A 1 80 ? 7.092 -6.259 -17.947 1.00 90.38 80 ARG A N 1
ATOM 573 C CA . ARG A 1 80 ? 7.816 -5.905 -19.179 1.00 90.38 80 ARG A CA 1
ATOM 574 C C . ARG A 1 80 ? 9.249 -5.465 -18.888 1.00 90.38 80 ARG A C 1
ATOM 576 O O . ARG A 1 80 ?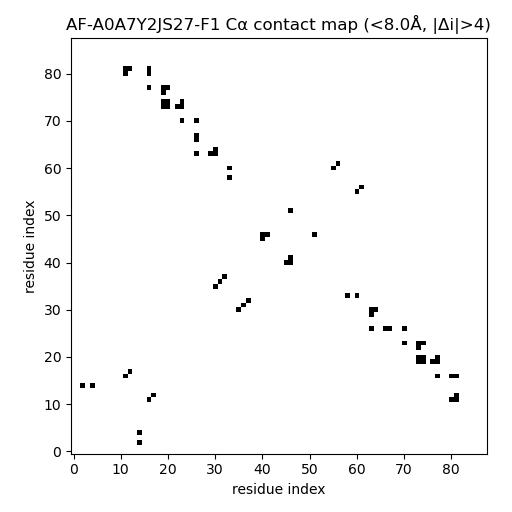 10.160 -5.955 -19.535 1.00 90.38 80 ARG A O 1
ATOM 583 N N . LYS A 1 81 ? 9.465 -4.598 -17.897 1.00 88.50 81 LYS A N 1
ATOM 584 C CA . LYS A 1 81 ? 10.819 -4.153 -17.524 1.00 88.50 81 LYS A CA 1
ATOM 585 C C . LYS A 1 81 ? 11.695 -5.287 -16.985 1.00 88.50 81 LYS A C 1
ATOM 587 O O . LYS A 1 81 ? 12.870 -5.346 -17.317 1.00 88.50 81 LYS A O 1
ATOM 592 N N . LEU A 1 82 ? 11.133 -6.189 -16.181 1.00 87.38 82 LEU A N 1
ATOM 593 C CA . LEU A 1 82 ? 11.891 -7.287 -15.570 1.00 87.38 82 LEU A CA 1
ATOM 594 C C . LEU A 1 82 ? 12.218 -8.424 -16.544 1.00 87.38 82 LEU A C 1
ATOM 596 O O . LEU A 1 82 ? 13.216 -9.115 -16.346 1.00 87.38 82 LEU A O 1
ATOM 600 N N . TYR A 1 83 ? 11.376 -8.643 -17.557 1.00 83.88 83 TYR A N 1
ATOM 601 C CA . TYR A 1 83 ? 11.470 -9.800 -18.451 1.00 83.88 83 TYR A CA 1
ATOM 602 C C . TYR A 1 83 ? 11.823 -9.457 -19.904 1.00 83.88 83 TYR A C 1
ATOM 604 O O . TYR A 1 83 ? 11.956 -10.372 -20.711 1.00 83.88 83 TYR A O 1
ATOM 612 N N . GLN A 1 84 ? 12.048 -8.182 -20.241 1.00 67.38 84 GLN A N 1
ATOM 613 C CA . GLN A 1 84 ? 12.538 -7.764 -21.565 1.00 67.38 84 GLN A CA 1
ATOM 614 C C . GLN A 1 84 ? 13.868 -8.434 -21.978 1.00 67.38 84 GLN A C 1
ATOM 616 O O . GLN A 1 84 ? 14.148 -8.514 -23.167 1.00 67.38 84 GLN A O 1
ATOM 621 N N . GLU A 1 85 ? 14.654 -8.979 -21.039 1.00 54.81 85 GLU A N 1
ATOM 622 C CA . GLU A 1 85 ? 15.881 -9.747 -21.328 1.00 54.81 85 GLU A CA 1
ATOM 623 C C . GLU A 1 85 ? 15.649 -11.200 -21.809 1.00 54.81 85 GLU A C 1
ATOM 625 O O . GLU A 1 85 ? 16.613 -11.864 -22.178 1.00 54.81 85 GLU A O 1
ATOM 630 N N . TYR A 1 86 ? 14.413 -11.720 -21.834 1.00 49.50 86 TYR A N 1
ATOM 631 C CA . TYR A 1 86 ? 14.125 -13.104 -22.271 1.00 49.50 86 TYR A CA 1
ATOM 632 C C . TYR A 1 86 ? 13.697 -13.241 -23.749 1.00 49.50 86 TYR A C 1
ATOM 634 O O . TYR A 1 86 ? 13.474 -14.361 -24.204 1.00 49.50 86 TYR A O 1
ATOM 642 N N . GLU A 1 87 ? 13.572 -12.139 -24.502 1.00 53.00 87 GLU A N 1
ATOM 643 C CA . GLU A 1 87 ? 13.133 -12.134 -25.916 1.00 53.00 87 GLU A CA 1
ATOM 644 C C . GLU A 1 87 ? 14.273 -11.978 -26.951 1.00 53.00 87 GLU A C 1
ATOM 646 O O . GLU A 1 87 ? 14.014 -11.697 -28.121 1.00 53.00 87 GLU A O 1
ATOM 651 N N . THR A 1 88 ? 15.531 -12.212 -26.566 1.00 44.66 88 THR A N 1
ATOM 652 C CA . THR A 1 88 ? 16.690 -12.295 -27.488 1.00 44.66 88 THR A CA 1
ATOM 653 C C . THR A 1 88 ? 17.382 -13.640 -27.402 1.00 44.66 88 THR A C 1
ATOM 655 O O . THR A 1 88 ? 17.788 -14.152 -28.468 1.00 44.66 88 THR A O 1
#